Protein AF-A0A968XLT8-F1 (afdb_monomer_lite)

Sequence (130 aa):
MNAALILFFHNCQEPHYNSKTDTLTRGFQVELDQNWCGKFEVDLDSLPKSAIISNPNIKLLFYNIYKESKLSDDTSNLTIDALLLQIFQTMHGVENSLFSSKPRWVKKIDEILRDNFDQPLTLQELSVVN

Radius of gyration: 19.68 Å; chains: 1; bounding box: 46×38×48 Å

Secondary structure (DSSP, 8-state):
------EEEE-TTS-------SS----------HHHHHHTT--GGGS-SEEEE--HHHHHHHHHHHHHTTT--TTHHHHHHHHHHHHHHHHTT-TTTTSS---HHHHHHHHHHHHTTTS---HHHHTT--

Foldseek 3Di:
DPPPDKDKDAQPPDDDDDDDDPDDDDDDDDDDDPVLCVVVVQPSVLADNMDTDPDVVLVVLVVVLVVLVVVPDPCSVVSNSVSVVVSSVVRRPPPDDDPPDDPPLVVVLVVVCVVQVVDDDDPVNSVVRD

Structure (mmCIF, N/CA/C/O backbone):
data_AF-A0A968XLT8-F1
#
_entry.id   AF-A0A968XLT8-F1
#
loop_
_atom_site.group_PDB
_atom_site.id
_atom_site.type_symbol
_atom_site.label_atom_id
_atom_site.label_alt_id
_atom_site.label_comp_id
_atom_site.label_asym_id
_atom_site.label_entity_id
_atom_site.label_seq_id
_atom_site.pdbx_PDB_ins_code
_atom_site.Cartn_x
_atom_site.Cartn_y
_atom_site.Cartn_z
_atom_site.occupancy
_atom_site.B_iso_or_equiv
_atom_site.auth_seq_id
_atom_site.auth_comp_id
_atom_site.auth_asym_id
_atom_site.auth_atom_id
_atom_site.pdbx_PDB_model_num
ATOM 1 N N . MET A 1 1 ? 15.020 17.001 13.106 1.00 34.62 1 MET A N 1
ATOM 2 C CA . MET A 1 1 ? 15.110 15.792 12.259 1.00 34.62 1 MET A CA 1
ATOM 3 C C . MET A 1 1 ? 13.843 15.710 11.427 1.00 34.62 1 MET A C 1
ATOM 5 O O . MET A 1 1 ? 12.781 15.527 12.003 1.00 34.62 1 MET A O 1
ATOM 9 N N . ASN A 1 2 ? 13.931 15.911 10.111 1.00 35.81 2 ASN A N 1
ATOM 10 C CA . ASN A 1 2 ? 12.805 15.645 9.216 1.00 35.81 2 ASN A CA 1
ATOM 11 C C . ASN A 1 2 ? 12.695 14.123 9.080 1.00 35.81 2 ASN A C 1
ATOM 13 O O . ASN A 1 2 ? 13.565 13.502 8.474 1.00 35.81 2 ASN A O 1
ATOM 17 N N . ALA A 1 3 ? 11.693 13.508 9.703 1.00 49.09 3 ALA A N 1
ATOM 18 C CA . ALA A 1 3 ? 11.404 12.102 9.462 1.00 49.09 3 ALA A CA 1
ATOM 19 C C . ALA A 1 3 ? 10.839 11.991 8.039 1.00 49.09 3 ALA A C 1
ATOM 21 O O . ALA A 1 3 ? 9.701 12.380 7.786 1.00 49.09 3 ALA A O 1
ATOM 22 N N . ALA A 1 4 ? 11.653 11.531 7.090 1.00 62.78 4 ALA A N 1
ATOM 23 C CA . ALA A 1 4 ? 11.182 11.267 5.740 1.00 62.78 4 ALA A CA 1
ATOM 24 C C . ALA A 1 4 ? 10.222 10.067 5.787 1.00 62.78 4 ALA A C 1
ATOM 26 O O . ALA A 1 4 ? 10.651 8.934 5.988 1.00 62.78 4 ALA A O 1
ATOM 27 N N . LEU A 1 5 ? 8.917 10.315 5.639 1.00 71.81 5 LEU A N 1
ATOM 28 C CA . LEU A 1 5 ? 7.924 9.254 5.489 1.00 71.81 5 LEU A CA 1
ATOM 29 C C . LEU A 1 5 ? 8.057 8.661 4.080 1.00 71.81 5 LEU A C 1
ATOM 31 O O . LEU A 1 5 ? 7.630 9.272 3.089 1.00 71.81 5 LEU A O 1
ATOM 35 N N . ILE A 1 6 ? 8.679 7.489 3.999 1.00 86.25 6 ILE A N 1
ATOM 36 C CA . ILE A 1 6 ? 8.757 6.696 2.775 1.00 86.25 6 ILE A CA 1
ATOM 37 C C . ILE A 1 6 ? 7.607 5.691 2.806 1.00 86.25 6 ILE A C 1
ATOM 39 O O . ILE A 1 6 ? 7.459 4.954 3.777 1.00 86.25 6 ILE A O 1
ATOM 43 N N . LEU A 1 7 ? 6.782 5.701 1.761 1.00 90.12 7 LEU A N 1
ATOM 44 C CA . LEU A 1 7 ? 5.683 4.761 1.575 1.00 90.12 7 LEU A CA 1
ATOM 45 C C . LEU A 1 7 ? 5.995 3.917 0.343 1.00 90.12 7 LEU A C 1
ATOM 47 O O . LEU A 1 7 ? 6.219 4.467 -0.737 1.00 90.12 7 LEU A O 1
ATOM 51 N N . PHE A 1 8 ? 6.021 2.604 0.529 1.00 89.56 8 PHE A N 1
ATOM 52 C CA . PHE A 1 8 ? 6.240 1.630 -0.529 1.00 89.56 8 PHE A CA 1
ATOM 53 C C . PHE A 1 8 ? 4.953 0.858 -0.787 1.00 89.56 8 PHE A C 1
ATOM 55 O O . PHE A 1 8 ? 4.259 0.473 0.153 1.00 89.56 8 PHE A O 1
ATOM 62 N N . PHE A 1 9 ? 4.665 0.631 -2.061 1.00 89.12 9 PHE A N 1
ATOM 63 C CA . PHE A 1 9 ? 3.646 -0.299 -2.518 1.00 89.12 9 PHE A CA 1
ATOM 64 C C . PHE A 1 9 ? 4.327 -1.502 -3.167 1.00 89.12 9 PHE A C 1
ATOM 66 O O . PHE A 1 9 ? 5.238 -1.333 -3.982 1.00 89.12 9 PHE A O 1
ATOM 73 N N . HIS A 1 10 ? 3.863 -2.698 -2.814 1.00 87.56 10 HIS A N 1
ATOM 74 C CA . HIS A 1 10 ? 4.268 -3.957 -3.422 1.00 87.56 10 HIS A CA 1
ATOM 75 C C . HIS A 1 10 ? 3.012 -4.715 -3.836 1.00 87.56 10 HIS A C 1
ATOM 77 O O . HIS A 1 10 ? 2.154 -4.997 -3.001 1.00 87.56 10 HIS A O 1
ATOM 83 N N . ASN A 1 11 ? 2.915 -5.040 -5.120 1.00 82.44 11 ASN A N 1
ATOM 84 C CA . ASN A 1 11 ? 1.900 -5.946 -5.629 1.00 82.44 11 ASN A CA 1
ATOM 85 C C . ASN A 1 11 ? 2.313 -7.393 -5.292 1.00 82.44 11 ASN A C 1
ATOM 87 O O . ASN A 1 11 ? 3.502 -7.716 -5.280 1.00 82.44 11 ASN A O 1
ATOM 91 N N . CYS A 1 12 ? 1.349 -8.272 -5.012 1.00 68.12 12 CYS A N 1
ATOM 92 C CA . CYS A 1 12 ? 1.558 -9.622 -4.470 1.00 68.12 12 CYS A CA 1
ATOM 93 C C . CYS A 1 12 ? 2.302 -10.598 -5.409 1.00 68.12 12 CYS A C 1
ATOM 95 O O . CYS A 1 12 ? 2.513 -11.756 -5.054 1.00 68.12 12 CYS A O 1
ATOM 97 N N . GLN A 1 13 ? 2.722 -10.147 -6.592 1.00 62.75 13 GLN A N 1
ATOM 98 C CA . GLN A 1 13 ? 3.288 -10.977 -7.653 1.00 62.75 13 GLN A CA 1
ATOM 99 C C . GLN A 1 13 ? 4.819 -11.164 -7.592 1.00 62.75 13 GLN A C 1
ATOM 101 O O . GLN A 1 13 ? 5.360 -11.831 -8.474 1.00 62.75 13 GLN A O 1
ATOM 106 N N . GLU A 1 14 ? 5.540 -10.631 -6.591 1.00 55.59 14 GLU A N 1
ATOM 107 C CA . GLU A 1 14 ? 7.003 -10.806 -6.500 1.00 55.59 14 GLU A CA 1
ATOM 108 C C . GLU A 1 14 ? 7.505 -11.308 -5.129 1.00 55.59 14 GLU A C 1
ATOM 110 O O . GLU A 1 14 ? 7.177 -10.722 -4.087 1.00 55.59 14 GLU A O 1
ATOM 115 N N . PRO A 1 15 ? 8.359 -12.359 -5.107 1.00 57.88 15 PRO A N 1
ATOM 116 C CA . PRO A 1 15 ? 9.134 -12.719 -3.926 1.00 57.88 15 PRO A CA 1
ATOM 117 C C . PRO A 1 15 ? 10.014 -11.538 -3.518 1.00 57.88 15 PRO A C 1
ATOM 119 O O . PRO A 1 15 ? 10.854 -11.081 -4.291 1.00 57.88 15 PRO A O 1
ATOM 122 N N . HIS A 1 16 ? 9.843 -11.054 -2.294 1.00 62.50 16 HIS A N 1
ATOM 123 C CA . HIS A 1 16 ? 10.623 -9.948 -1.755 1.00 62.50 16 HIS A CA 1
ATOM 124 C C . HIS A 1 16 ? 11.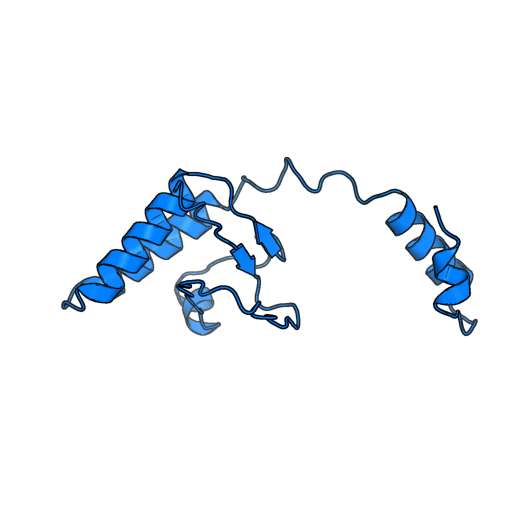231 -10.329 -0.407 1.00 62.50 16 HIS A C 1
ATOM 126 O O . HIS A 1 16 ? 10.688 -11.138 0.344 1.00 62.50 16 HIS A O 1
ATOM 132 N N . TYR A 1 17 ? 12.381 -9.733 -0.099 1.00 53.94 17 TYR A N 1
ATOM 133 C CA . TYR A 1 17 ? 13.040 -9.868 1.192 1.00 53.94 17 TYR A CA 1
ATOM 134 C C . TYR A 1 17 ? 13.307 -8.482 1.770 1.00 53.94 17 TYR A C 1
ATOM 136 O O . TYR A 1 17 ? 13.946 -7.643 1.136 1.00 53.94 17 TYR A O 1
ATOM 144 N N . ASN A 1 18 ? 12.843 -8.254 2.997 1.00 61.91 18 ASN A N 1
ATOM 145 C CA . ASN A 1 18 ? 13.101 -7.021 3.728 1.00 61.91 18 ASN A CA 1
ATOM 146 C C . ASN A 1 18 ? 14.405 -7.160 4.526 1.00 61.91 18 ASN A C 1
ATOM 148 O O . ASN A 1 18 ? 14.420 -7.762 5.599 1.00 61.91 18 ASN A O 1
ATOM 152 N N . SER A 1 19 ? 15.501 -6.568 4.044 1.00 58.88 19 SER A N 1
ATOM 153 C CA . SER A 1 19 ? 16.719 -6.420 4.847 1.00 58.88 19 SER A CA 1
ATOM 154 C C . SER A 1 19 ? 16.568 -5.231 5.798 1.00 58.88 19 SER A C 1
ATOM 156 O O . SER A 1 19 ? 16.632 -4.076 5.374 1.00 58.88 19 SER A O 1
ATOM 158 N N . LYS A 1 20 ? 16.369 -5.493 7.092 1.00 58.88 20 LYS A N 1
ATOM 159 C CA . LYS A 1 20 ? 16.404 -4.436 8.111 1.00 58.88 20 LYS A CA 1
ATOM 160 C C . LYS A 1 20 ? 17.860 -4.054 8.378 1.00 58.88 20 LYS A C 1
ATOM 162 O O . LYS A 1 20 ? 18.657 -4.907 8.752 1.00 58.88 20 LYS A O 1
ATOM 167 N N . THR A 1 21 ? 18.211 -2.789 8.168 1.00 59.25 21 THR A N 1
ATOM 168 C CA . THR A 1 21 ? 19.497 -2.233 8.612 1.00 59.25 21 THR A CA 1
ATOM 169 C C . THR A 1 21 ? 19.475 -2.000 10.127 1.00 59.25 21 THR A C 1
ATOM 171 O O . THR A 1 21 ? 18.407 -1.771 10.689 1.00 59.25 21 THR A O 1
ATOM 174 N N . ASP A 1 22 ? 20.643 -1.999 10.782 1.00 57.12 22 ASP A N 1
ATOM 175 C CA . ASP A 1 22 ? 20.818 -1.790 12.241 1.00 57.12 22 ASP A CA 1
ATOM 176 C C . ASP A 1 22 ? 20.247 -0.461 12.787 1.00 57.12 22 ASP A C 1
ATOM 178 O O . ASP A 1 22 ? 20.193 -0.223 13.994 1.00 57.12 22 ASP A O 1
ATOM 182 N N . THR A 1 23 ? 19.800 0.437 11.911 1.00 62.38 23 THR A N 1
ATOM 183 C CA . THR A 1 23 ? 19.117 1.672 12.284 1.00 62.38 23 THR A CA 1
ATOM 184 C C . THR A 1 23 ? 17.671 1.405 12.697 1.00 62.38 23 THR A C 1
ATOM 186 O O . THR A 1 23 ? 16.852 0.902 11.927 1.00 62.38 23 THR A O 1
ATOM 189 N N . LEU A 1 24 ? 17.338 1.814 13.925 1.00 65.69 24 LEU A N 1
ATOM 190 C CA . LEU A 1 24 ? 16.005 1.699 14.512 1.00 65.69 24 LEU A CA 1
ATOM 191 C C . LEU A 1 24 ? 14.963 2.442 13.652 1.00 65.69 24 LEU A C 1
ATOM 193 O O . LEU A 1 24 ? 14.775 3.654 13.764 1.00 65.69 24 LEU A O 1
ATOM 197 N N . THR A 1 25 ? 14.283 1.712 12.774 1.00 70.19 25 THR A N 1
ATOM 198 C CA . THR A 1 25 ? 13.231 2.224 11.892 1.00 70.19 25 THR A CA 1
ATOM 199 C C . THR A 1 25 ? 11.872 1.759 12.403 1.00 70.19 25 THR A C 1
ATOM 201 O O . THR A 1 25 ? 11.676 0.592 12.739 1.00 70.19 25 THR A O 1
ATOM 204 N N . ARG A 1 26 ? 10.912 2.686 12.500 1.00 79.25 26 ARG A N 1
ATOM 205 C CA . ARG A 1 26 ? 9.514 2.354 12.804 1.00 79.25 26 ARG A CA 1
ATOM 206 C C . ARG A 1 26 ? 8.755 2.210 11.494 1.00 79.25 26 ARG A C 1
ATOM 208 O O . ARG A 1 26 ? 8.636 3.182 10.756 1.00 79.25 26 ARG A O 1
ATOM 215 N N . GLY A 1 27 ? 8.272 1.001 11.228 1.00 85.44 27 GLY A N 1
ATOM 216 C CA . GLY A 1 27 ? 7.440 0.681 10.074 1.00 85.44 27 GLY A CA 1
ATOM 217 C C . GLY A 1 27 ? 5.993 0.434 10.483 1.00 85.44 27 GLY A C 1
ATOM 218 O O . GLY A 1 27 ? 5.724 -0.059 11.578 1.00 85.44 27 GLY A O 1
ATOM 219 N N . PHE A 1 28 ? 5.075 0.774 9.588 1.00 89.44 28 PHE A N 1
ATOM 220 C CA . PHE A 1 28 ? 3.683 0.350 9.626 1.00 89.44 28 PHE A CA 1
ATOM 221 C C . PHE A 1 28 ? 3.386 -0.275 8.268 1.00 89.44 28 PHE A C 1
ATOM 223 O O . PHE A 1 28 ? 3.632 0.355 7.240 1.00 89.44 28 PHE A O 1
ATOM 230 N N . GLN A 1 29 ? 2.930 -1.521 8.279 1.00 91.31 29 GLN A N 1
ATOM 231 C CA . GLN A 1 29 ? 2.657 -2.294 7.079 1.00 91.31 29 GLN A CA 1
ATOM 232 C C . GLN A 1 29 ? 1.194 -2.712 7.098 1.00 91.31 29 GLN A C 1
ATOM 234 O O . GLN A 1 29 ? 0.671 -3.099 8.143 1.00 91.31 29 GLN A O 1
ATOM 239 N N . VAL A 1 30 ? 0.561 -2.619 5.934 1.00 92.38 30 VAL A N 1
ATOM 240 C CA . VAL A 1 30 ? -0.781 -3.134 5.690 1.00 92.38 30 VAL A CA 1
ATOM 241 C C . VAL A 1 30 ? -0.641 -4.233 4.651 1.00 92.38 30 VAL A C 1
ATOM 243 O O . VAL A 1 30 ? -0.080 -4.001 3.582 1.00 92.38 30 VAL A O 1
ATOM 246 N N . GLU A 1 31 ? -1.114 -5.422 4.995 1.00 91.62 31 GLU A N 1
ATOM 247 C CA . GLU A 1 31 ? -1.195 -6.566 4.093 1.00 91.62 31 GLU A CA 1
ATOM 248 C C . GLU A 1 31 ? -2.668 -6.816 3.786 1.00 91.62 31 GLU A C 1
ATOM 250 O O . GLU A 1 31 ? -3.509 -6.750 4.684 1.00 91.62 31 GLU A O 1
ATOM 255 N N . LEU A 1 32 ? -2.976 -7.060 2.515 1.00 90.56 32 LEU A N 1
ATOM 256 C CA . LEU A 1 32 ? -4.333 -7.314 2.046 1.00 90.56 32 LEU A CA 1
ATOM 257 C C . LEU A 1 32 ? -4.394 -8.726 1.490 1.00 90.56 32 LEU A C 1
ATOM 259 O O . LEU A 1 32 ? -3.532 -9.126 0.705 1.00 90.56 32 LEU A O 1
ATOM 263 N N . ASP A 1 33 ? -5.411 -9.473 1.900 1.00 89.25 33 ASP A N 1
ATOM 264 C CA . ASP A 1 33 ? -5.671 -10.784 1.330 1.00 89.25 33 ASP A CA 1
ATOM 265 C C . ASP A 1 33 ? -6.413 -10.677 -0.014 1.00 89.25 33 ASP A C 1
ATOM 267 O O . ASP A 1 33 ? -7.047 -9.669 -0.341 1.00 89.25 33 ASP A O 1
ATOM 271 N N . GLN A 1 34 ? -6.346 -11.747 -0.807 1.00 87.81 34 GLN A N 1
ATOM 272 C CA . GLN A 1 34 ? -6.973 -11.797 -2.129 1.00 87.81 34 GLN A CA 1
ATOM 273 C C . GLN A 1 34 ? -8.508 -11.662 -2.063 1.00 87.81 34 GLN A C 1
ATOM 275 O O . GLN A 1 34 ? -9.117 -11.154 -3.006 1.00 87.81 34 GLN A O 1
ATOM 280 N N . ASN A 1 35 ? -9.145 -12.097 -0.968 1.00 93.25 35 ASN A N 1
ATOM 281 C CA . ASN A 1 35 ? -10.596 -12.003 -0.808 1.00 93.25 35 ASN A CA 1
ATOM 282 C C . ASN A 1 35 ? -11.030 -10.554 -0.597 1.00 93.25 35 ASN A C 1
ATOM 284 O O . ASN A 1 35 ? -12.085 -10.173 -1.093 1.00 93.25 35 ASN A O 1
ATOM 288 N N . TRP A 1 36 ? -10.230 -9.741 0.098 1.00 94.38 36 TRP A N 1
ATOM 289 C CA . TRP A 1 36 ? -10.474 -8.307 0.236 1.00 94.38 36 TRP A CA 1
ATOM 290 C C . TRP A 1 36 ? -10.486 -7.628 -1.136 1.00 94.38 36 TRP A C 1
ATOM 292 O O . TRP A 1 36 ? -11.446 -6.934 -1.473 1.00 94.38 36 TRP A O 1
ATOM 302 N N . CYS A 1 37 ? -9.477 -7.909 -1.967 1.00 91.31 37 CYS A N 1
ATOM 303 C CA . CYS A 1 37 ? -9.403 -7.376 -3.328 1.00 91.31 37 CYS A CA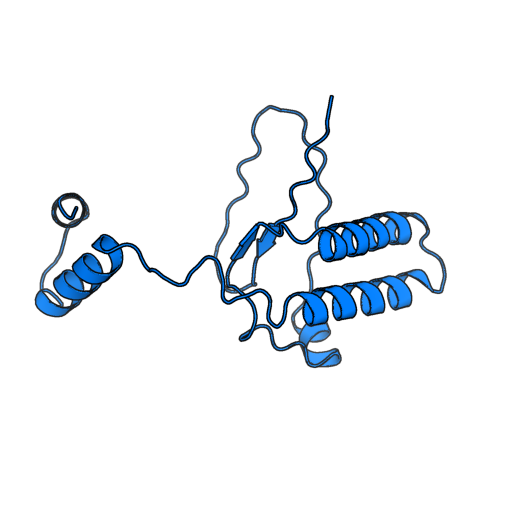 1
ATOM 304 C C . CYS A 1 37 ? -10.592 -7.841 -4.180 1.00 91.31 37 CYS A C 1
ATOM 306 O O . CYS A 1 37 ? -11.201 -7.029 -4.870 1.00 91.31 37 CYS A O 1
ATOM 308 N N . GLY A 1 38 ? -10.968 -9.122 -4.083 1.00 92.25 38 GLY A N 1
ATOM 309 C CA . GLY A 1 38 ? -12.130 -9.672 -4.785 1.00 92.25 38 GLY A CA 1
ATOM 310 C C . GLY A 1 38 ? -13.465 -9.084 -4.312 1.00 92.25 38 GLY A C 1
ATOM 311 O O . GLY A 1 38 ? -14.335 -8.814 -5.131 1.00 92.25 38 GLY A O 1
ATOM 312 N N . LYS A 1 39 ? -13.621 -8.833 -3.007 1.00 95.56 39 LYS A N 1
ATOM 313 C CA . LYS A 1 39 ? -14.826 -8.237 -2.406 1.00 95.56 39 LYS A CA 1
ATOM 314 C C . LYS A 1 39 ? -15.086 -6.821 -2.918 1.00 95.56 39 LYS A C 1
ATOM 316 O O . LYS A 1 39 ? -16.244 -6.443 -3.066 1.00 95.56 39 LYS A O 1
ATOM 321 N N . PHE A 1 40 ? -14.029 -6.042 -3.127 1.00 94.75 40 PHE A N 1
ATOM 322 C CA . PHE A 1 40 ? -14.126 -4.644 -3.545 1.00 94.75 40 PHE A CA 1
ATOM 323 C C . PHE A 1 40 ? -13.764 -4.405 -5.014 1.00 94.75 40 PHE A C 1
ATOM 325 O O . PHE A 1 40 ? -13.641 -3.253 -5.422 1.00 94.75 40 PHE A O 1
ATOM 332 N N . GLU A 1 41 ? -13.601 -5.477 -5.794 1.00 92.38 41 GLU A N 1
ATOM 333 C CA . GLU A 1 41 ? -13.292 -5.417 -7.228 1.00 92.38 41 GLU A CA 1
ATOM 334 C C . GLU A 1 41 ? -12.060 -4.544 -7.539 1.00 92.38 41 GLU A C 1
ATOM 336 O O . GLU A 1 41 ? -12.022 -3.803 -8.520 1.00 92.38 41 GLU A O 1
ATOM 341 N N . VAL A 1 42 ? -11.033 -4.618 -6.684 1.00 90.25 42 VAL A N 1
ATOM 342 C CA . VAL A 1 42 ? -9.785 -3.874 -6.891 1.00 90.25 42 VAL A CA 1
ATOM 343 C C . VAL A 1 42 ? -8.975 -4.546 -7.994 1.00 90.25 42 VAL A C 1
ATOM 345 O O . VAL A 1 42 ? -8.472 -5.659 -7.821 1.00 90.25 42 VAL A O 1
ATOM 348 N N . ASP A 1 43 ? -8.820 -3.846 -9.116 1.00 87.31 43 ASP A N 1
ATOM 349 C CA . ASP A 1 43 ? -8.013 -4.289 -10.252 1.00 87.31 43 ASP A CA 1
ATOM 350 C C . ASP A 1 43 ? -6.514 -4.112 -9.961 1.00 87.31 43 ASP A C 1
ATOM 352 O O . ASP A 1 43 ? -5.897 -3.101 -10.310 1.00 87.31 43 ASP A O 1
ATOM 356 N N . LEU A 1 44 ? -5.926 -5.115 -9.303 1.00 84.75 44 LEU A N 1
ATOM 357 C CA . LEU A 1 44 ? -4.495 -5.154 -8.995 1.00 84.75 44 LEU A CA 1
ATOM 358 C C . LEU A 1 44 ? -3.603 -5.211 -10.244 1.00 84.75 44 LEU A C 1
ATOM 360 O O . LEU A 1 44 ? -2.433 -4.847 -10.142 1.00 84.75 44 LEU A O 1
ATOM 364 N N . ASP A 1 45 ? -4.109 -5.660 -11.395 1.00 84.31 45 ASP A N 1
ATOM 365 C CA . ASP A 1 45 ? -3.309 -5.773 -12.622 1.00 84.31 45 ASP A CA 1
ATOM 366 C C . ASP A 1 45 ? -3.087 -4.407 -13.287 1.00 84.31 45 ASP A C 1
ATOM 368 O O . ASP A 1 45 ? -2.121 -4.218 -14.029 1.00 84.31 45 ASP A O 1
ATOM 372 N N . SER A 1 46 ? -3.942 -3.433 -12.973 1.00 82.81 46 SER A N 1
ATOM 373 C CA . SER A 1 46 ? -3.811 -2.035 -13.402 1.00 82.81 46 SER A CA 1
ATOM 374 C C . SER A 1 46 ? -3.006 -1.148 -12.437 1.00 82.81 46 SER A C 1
ATOM 376 O O . SER A 1 46 ? -3.074 0.079 -12.533 1.00 82.81 46 SER A O 1
ATOM 378 N N . LEU A 1 47 ? -2.294 -1.762 -11.484 1.00 84.44 47 LEU A N 1
ATOM 379 C CA . LEU A 1 47 ? -1.417 -1.106 -10.510 1.00 84.44 47 LEU A CA 1
ATOM 380 C C . LEU A 1 47 ? 0.058 -1.448 -10.782 1.00 84.44 47 LEU A C 1
ATOM 382 O O . LEU A 1 47 ? 0.361 -2.515 -11.333 1.00 84.44 47 LEU A O 1
ATOM 386 N N . PRO A 1 48 ? 1.030 -0.633 -10.322 1.00 81.19 48 PRO A N 1
ATOM 387 C CA . PRO A 1 48 ? 2.426 -0.915 -10.605 1.00 81.19 48 PRO A CA 1
ATOM 388 C C . PRO A 1 48 ? 2.881 -2.120 -9.780 1.00 81.19 48 PRO A C 1
ATOM 390 O O . PRO A 1 48 ? 2.518 -2.259 -8.616 1.00 81.19 48 PRO A O 1
ATOM 393 N N . LYS A 1 49 ? 3.749 -2.972 -10.332 1.00 81.12 49 LYS A N 1
ATOM 394 C CA . LYS A 1 49 ? 4.284 -4.135 -9.592 1.00 81.12 49 LYS A CA 1
ATOM 395 C C . LYS A 1 49 ? 4.911 -3.753 -8.248 1.00 81.12 49 LYS A C 1
ATOM 397 O O . LYS A 1 49 ? 4.726 -4.429 -7.242 1.00 81.12 49 LYS A O 1
ATOM 402 N N . SER A 1 50 ? 5.660 -2.659 -8.232 1.00 83.62 50 SER A N 1
ATOM 403 C CA . SER A 1 50 ? 6.145 -2.018 -7.016 1.00 83.62 50 SER A CA 1
ATOM 404 C C . SER A 1 50 ? 6.361 -0.531 -7.270 1.00 83.62 50 SER A C 1
ATOM 406 O O . SER A 1 50 ? 6.656 -0.118 -8.395 1.00 83.62 50 SER A O 1
ATOM 408 N N . ALA A 1 51 ? 6.192 0.294 -6.237 1.00 84.00 51 ALA A N 1
ATOM 409 C CA . ALA A 1 51 ? 6.374 1.736 -6.358 1.00 84.00 51 ALA A CA 1
ATOM 410 C C . ALA A 1 51 ? 6.770 2.400 -5.036 1.00 84.00 51 ALA A C 1
ATOM 412 O O . ALA A 1 51 ? 6.253 2.070 -3.968 1.00 84.00 51 ALA A O 1
ATOM 413 N N . ILE A 1 52 ? 7.636 3.415 -5.127 1.00 86.81 52 ILE A N 1
ATOM 414 C CA . ILE A 1 52 ? 7.773 4.429 -4.076 1.00 86.81 52 ILE A CA 1
ATOM 415 C C . ILE A 1 52 ? 6.666 5.452 -4.290 1.00 86.81 52 ILE A C 1
ATOM 417 O O . ILE A 1 52 ? 6.647 6.166 -5.293 1.00 86.81 52 ILE A O 1
ATOM 421 N N . ILE A 1 53 ? 5.760 5.562 -3.327 1.00 87.88 53 ILE A N 1
ATOM 422 C CA . ILE A 1 53 ? 4.653 6.504 -3.402 1.00 87.88 53 ILE A CA 1
ATOM 423 C C . ILE A 1 53 ? 5.148 7.893 -2.997 1.00 87.88 53 ILE A C 1
ATOM 425 O O . ILE A 1 53 ? 5.448 8.166 -1.832 1.00 87.88 53 ILE A O 1
ATOM 429 N N . SER A 1 54 ? 5.223 8.798 -3.972 1.00 87.50 54 SER A N 1
ATOM 430 C CA . SER A 1 54 ? 5.575 10.207 -3.765 1.00 87.50 54 SER A CA 1
ATOM 431 C C . SER A 1 54 ? 4.354 11.108 -3.553 1.00 87.50 54 SER A C 1
ATOM 433 O O . SER A 1 54 ? 4.496 12.172 -2.953 1.00 87.50 54 SER A O 1
ATOM 435 N N . ASN A 1 55 ? 3.161 10.673 -3.982 1.00 87.75 55 ASN A N 1
ATOM 436 C CA . ASN A 1 55 ? 1.929 11.458 -3.904 1.00 87.75 55 ASN A CA 1
ATOM 437 C C . ASN A 1 55 ? 1.560 11.775 -2.433 1.00 87.75 55 ASN A C 1
ATOM 439 O O . ASN A 1 55 ? 1.279 10.851 -1.660 1.00 87.75 55 ASN A O 1
ATOM 443 N N . PRO A 1 56 ? 1.530 13.061 -2.027 1.00 89.81 56 PRO A N 1
ATOM 444 C CA . PRO A 1 56 ? 1.268 13.448 -0.642 1.00 89.81 56 PRO A CA 1
ATOM 445 C C . PRO A 1 56 ? -0.153 13.108 -0.177 1.00 89.81 56 PRO A C 1
ATOM 447 O O . PRO A 1 56 ? -0.338 12.815 1.003 1.00 89.81 56 PRO A O 1
ATOM 450 N N . ASN A 1 57 ? -1.137 13.078 -1.083 1.00 91.94 57 ASN A N 1
ATOM 451 C CA . ASN A 1 57 ? -2.510 12.703 -0.740 1.00 91.94 57 ASN A CA 1
ATOM 452 C C . ASN A 1 57 ? -2.572 11.234 -0.322 1.00 91.94 57 ASN A C 1
ATOM 454 O O . ASN A 1 57 ? -3.140 10.915 0.717 1.00 91.94 57 ASN A O 1
ATOM 458 N N . ILE A 1 58 ? -1.900 10.350 -1.065 1.00 93.38 58 ILE A N 1
ATOM 459 C CA . ILE A 1 58 ? -1.827 8.925 -0.718 1.00 93.38 58 ILE A CA 1
ATOM 460 C C . ILE A 1 58 ? -1.104 8.731 0.622 1.00 93.38 58 ILE A C 1
ATOM 462 O O . ILE A 1 58 ? -1.566 7.969 1.469 1.00 93.38 58 ILE A O 1
ATOM 466 N N . LYS A 1 59 ? -0.013 9.470 0.867 1.00 92.69 59 LYS A N 1
ATOM 467 C CA . LYS A 1 59 ? 0.687 9.435 2.165 1.00 92.69 59 LYS A CA 1
ATOM 468 C C . LYS A 1 59 ? -0.213 9.864 3.326 1.00 92.69 59 LYS A C 1
ATOM 470 O O . LYS A 1 59 ? -0.146 9.264 4.397 1.00 92.69 59 LYS A O 1
ATOM 475 N N . LEU A 1 60 ? -1.051 10.882 3.125 1.00 94.62 60 LEU A N 1
ATOM 476 C CA . LEU A 1 60 ? -2.001 11.343 4.137 1.00 94.62 60 LEU A CA 1
ATOM 477 C C . LEU A 1 60 ? -3.097 10.303 4.406 1.00 94.62 60 LEU A C 1
ATOM 479 O O . LEU A 1 60 ? -3.411 10.046 5.568 1.00 94.62 60 LEU A O 1
ATOM 483 N N . LEU A 1 61 ? -3.637 9.671 3.360 1.00 96.56 61 LEU A N 1
ATOM 484 C CA . LEU A 1 61 ? -4.604 8.578 3.499 1.00 96.56 61 LEU A CA 1
ATOM 485 C C . LEU A 1 61 ? -4.005 7.406 4.284 1.00 96.56 61 LEU A C 1
ATOM 487 O O . LEU A 1 61 ? -4.620 6.917 5.228 1.00 96.56 61 LEU A O 1
ATOM 491 N N . PHE A 1 62 ? -2.764 7.025 3.983 1.00 95.25 62 PHE A N 1
ATOM 492 C CA . PHE A 1 62 ? -2.068 5.964 4.710 1.00 95.25 62 PHE A CA 1
ATOM 493 C C . PHE A 1 62 ? -1.809 6.330 6.182 1.00 95.25 62 PHE A C 1
ATOM 495 O O . PHE A 1 62 ? -1.954 5.501 7.078 1.00 95.25 62 PHE A O 1
ATOM 502 N N . TYR A 1 63 ? -1.486 7.596 6.465 1.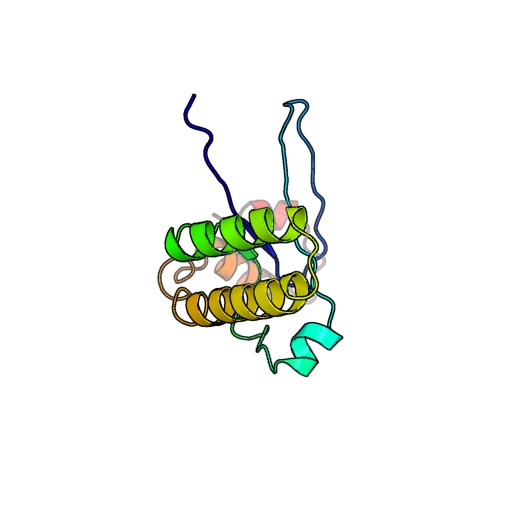00 94.31 63 TYR A N 1
ATOM 503 C CA . TYR A 1 63 ? -1.391 8.086 7.841 1.00 94.31 63 TYR A CA 1
ATOM 504 C C . TYR A 1 63 ? -2.740 8.029 8.580 1.00 94.31 63 TYR A C 1
ATOM 506 O O . TYR A 1 63 ? -2.774 7.735 9.777 1.00 94.31 63 TYR A O 1
ATOM 514 N N . ASN A 1 64 ? -3.856 8.270 7.888 1.00 96.25 64 ASN A N 1
ATOM 515 C CA . ASN A 1 64 ? -5.186 8.099 8.471 1.00 96.25 64 ASN A CA 1
ATOM 516 C C . ASN A 1 64 ? -5.477 6.629 8.797 1.00 96.25 64 ASN A C 1
ATOM 518 O O . ASN A 1 64 ? -5.965 6.375 9.892 1.00 96.25 64 ASN A O 1
ATOM 522 N N . ILE A 1 65 ? -5.078 5.677 7.944 1.00 97.00 65 ILE A N 1
ATOM 523 C CA . ILE A 1 65 ? -5.166 4.236 8.255 1.00 97.00 65 ILE A CA 1
ATOM 524 C C . ILE A 1 65 ? -4.374 3.915 9.527 1.00 97.00 65 ILE A C 1
ATOM 526 O O . ILE A 1 65 ? -4.876 3.235 10.419 1.00 97.00 65 ILE A O 1
ATOM 530 N N . TYR A 1 66 ? -3.153 4.447 9.654 1.00 95.00 66 TYR A N 1
ATOM 531 C CA . TYR A 1 66 ? -2.357 4.259 10.867 1.00 95.00 66 TYR A CA 1
ATOM 532 C C . TYR A 1 66 ? -3.080 4.777 12.118 1.00 95.00 66 TYR A C 1
ATOM 534 O O . TYR A 1 66 ? -3.125 4.067 13.121 1.00 95.00 66 TYR A O 1
ATOM 542 N N . LYS A 1 67 ? -3.657 5.986 12.079 1.00 94.94 67 LYS A N 1
ATOM 543 C CA . LYS A 1 67 ? -4.431 6.522 13.214 1.00 94.94 67 LYS A CA 1
ATOM 544 C C . LYS A 1 67 ? -5.634 5.642 13.543 1.00 94.94 67 LYS A C 1
ATOM 546 O O . LYS A 1 67 ? -5.827 5.319 14.709 1.00 94.94 67 LYS A O 1
ATOM 551 N N . GLU A 1 68 ? -6.386 5.232 12.528 1.00 96.62 68 GLU A N 1
ATOM 552 C CA . GLU A 1 68 ? -7.588 4.412 12.685 1.00 96.62 68 GLU A CA 1
ATOM 553 C C . GLU A 1 68 ? -7.263 3.056 13.322 1.00 96.62 68 GLU A C 1
ATOM 555 O O . GLU A 1 68 ? -7.929 2.624 14.258 1.00 96.62 68 GLU A O 1
ATOM 560 N N . SER A 1 69 ? -6.133 2.450 12.935 1.00 94.56 69 SER A N 1
ATOM 561 C CA . SER A 1 69 ? -5.637 1.200 13.533 1.00 94.56 69 SER A CA 1
ATOM 562 C C . SER A 1 69 ? -5.291 1.296 15.030 1.00 94.56 69 SER A C 1
ATOM 564 O O . SER A 1 69 ? -4.987 0.282 15.659 1.00 94.56 69 SER A O 1
ATOM 566 N N . LYS A 1 70 ? -5.266 2.509 15.605 1.00 94.56 70 LYS A N 1
ATOM 567 C CA . LYS A 1 70 ? -5.044 2.752 17.040 1.00 94.56 70 LYS A CA 1
ATOM 568 C C . LYS A 1 70 ? -6.328 3.037 17.818 1.00 94.56 70 LYS A C 1
ATOM 570 O O . LYS A 1 70 ? -6.260 3.014 19.044 1.00 94.56 70 LYS A O 1
ATOM 575 N N . LEU A 1 71 ? -7.441 3.331 17.143 1.00 94.69 71 LEU A N 1
ATOM 576 C CA . LEU A 1 71 ? -8.734 3.598 17.780 1.00 94.69 71 LEU A CA 1
ATOM 577 C C . LEU A 1 71 ? -9.466 2.291 18.091 1.00 94.69 71 LEU A C 1
ATOM 579 O O . LEU A 1 71 ? -9.858 2.079 19.236 1.00 94.69 71 LEU A O 1
ATOM 583 N N . SER A 1 72 ? -9.559 1.400 17.097 1.00 88.06 72 SER A N 1
ATOM 584 C CA . SER A 1 72 ? -10.201 0.082 17.209 1.00 88.06 72 SER A CA 1
ATOM 585 C C . SER A 1 72 ? -11.650 0.145 17.714 1.00 88.06 72 SER A C 1
ATOM 587 O O . SER A 1 72 ? -12.040 -0.650 18.571 1.00 88.06 72 SER A O 1
ATOM 589 N N . ASP A 1 73 ? -12.435 1.095 17.201 1.00 94.38 73 ASP A N 1
ATOM 590 C CA . ASP A 1 73 ? -13.869 1.195 17.480 1.00 94.38 73 ASP A CA 1
ATOM 591 C C . ASP A 1 73 ? -14.714 0.416 16.455 1.00 94.38 73 ASP A C 1
ATOM 593 O O . ASP A 1 73 ? -14.194 -0.191 15.512 1.00 94.38 73 ASP A O 1
ATOM 597 N N . ASP A 1 74 ? -16.036 0.428 16.638 1.00 94.88 74 ASP A N 1
ATOM 598 C CA . ASP A 1 74 ? -16.988 -0.313 15.800 1.00 94.88 74 ASP A CA 1
ATOM 599 C C . ASP A 1 74 ? -16.972 0.120 14.320 1.00 94.88 74 ASP A C 1
ATOM 601 O O . ASP A 1 74 ? -17.456 -0.604 13.448 1.00 94.88 74 ASP A O 1
ATOM 605 N N . THR A 1 75 ? -16.414 1.294 14.013 1.00 95.94 75 THR A N 1
ATOM 606 C CA . THR A 1 75 ? -16.347 1.865 12.663 1.00 95.94 75 THR A CA 1
ATOM 607 C C . THR A 1 75 ? -14.956 1.798 12.045 1.00 95.94 75 THR A C 1
ATOM 609 O O . THR A 1 75 ? -14.833 1.937 10.826 1.00 95.94 75 THR A O 1
ATOM 612 N N . SER A 1 76 ? -13.915 1.513 12.833 1.00 95.31 76 SER A N 1
ATOM 613 C CA . SER A 1 76 ? -12.528 1.551 12.370 1.00 95.31 76 SER A CA 1
ATOM 614 C C . SER A 1 76 ? -12.260 0.659 11.159 1.00 95.31 76 SER A C 1
ATOM 616 O O . SER A 1 76 ? -11.609 1.098 10.214 1.00 95.31 76 SER A O 1
ATOM 618 N N . ASN A 1 77 ? -12.808 -0.559 11.118 1.00 94.62 77 ASN A N 1
ATOM 619 C CA . ASN A 1 77 ? -12.620 -1.452 9.966 1.00 94.62 77 ASN A CA 1
ATOM 620 C C . ASN A 1 77 ? -13.245 -0.886 8.682 1.00 94.62 77 ASN A C 1
ATOM 622 O O . ASN A 1 77 ? -12.617 -0.915 7.627 1.00 94.62 77 ASN A O 1
ATOM 626 N N . LEU A 1 78 ? -14.453 -0.321 8.775 1.00 96.62 78 LEU A N 1
ATOM 627 C CA . LEU A 1 78 ? -15.124 0.307 7.635 1.00 96.62 78 LEU A CA 1
ATOM 628 C C . LEU A 1 78 ? -14.349 1.537 7.146 1.00 96.62 78 LEU A C 1
ATOM 630 O O . LEU A 1 78 ? -14.203 1.749 5.943 1.00 96.62 78 LEU A O 1
ATOM 634 N N . THR A 1 79 ? -13.833 2.335 8.079 1.00 97.94 79 THR A N 1
ATOM 635 C CA . THR A 1 79 ? -13.006 3.502 7.768 1.00 97.94 79 THR A CA 1
ATOM 636 C C . THR A 1 79 ? -11.701 3.090 7.085 1.00 97.94 79 THR A C 1
ATOM 638 O O . THR A 1 79 ? -11.317 3.705 6.092 1.00 97.94 79 THR A O 1
ATOM 641 N N . ILE A 1 80 ? -11.037 2.030 7.559 1.00 97.50 80 ILE A N 1
ATOM 642 C CA . ILE A 1 80 ? -9.825 1.485 6.931 1.00 97.50 80 ILE A CA 1
ATOM 643 C C . ILE A 1 80 ? -10.124 0.992 5.511 1.00 97.50 80 ILE A C 1
ATOM 645 O O . ILE A 1 80 ? -9.391 1.361 4.593 1.00 97.50 80 ILE A O 1
ATOM 649 N N . ASP A 1 81 ? -11.211 0.239 5.310 1.00 97.06 81 ASP A N 1
ATOM 650 C CA . ASP A 1 81 ? -11.648 -0.215 3.982 1.00 97.06 81 ASP A CA 1
ATOM 651 C C . ASP A 1 81 ? -11.852 0.980 3.033 1.00 97.06 81 ASP A C 1
ATOM 653 O O . ASP A 1 81 ? -11.300 1.010 1.933 1.00 97.06 81 ASP A O 1
ATOM 657 N N . ALA A 1 82 ? -12.575 2.015 3.474 1.00 97.69 82 ALA A N 1
ATOM 658 C CA . ALA A 1 82 ? -12.828 3.210 2.669 1.00 97.69 82 ALA A CA 1
ATOM 659 C C . ALA A 1 82 ? -11.537 3.971 2.310 1.00 97.69 82 ALA A C 1
ATOM 661 O O . ALA A 1 82 ? -11.364 4.408 1.169 1.00 97.69 82 ALA A O 1
ATOM 662 N N . LEU A 1 83 ? -10.610 4.107 3.263 1.00 97.94 83 LEU A N 1
ATOM 663 C CA . LEU A 1 83 ? -9.315 4.752 3.039 1.00 97.94 83 LEU A CA 1
ATOM 664 C C . LEU A 1 83 ? -8.452 3.963 2.048 1.00 97.94 83 LEU A C 1
ATOM 666 O O . LEU A 1 83 ? -7.819 4.568 1.183 1.00 97.94 83 LEU A O 1
ATOM 670 N N . LEU A 1 84 ? -8.436 2.631 2.146 1.00 96.62 84 LEU A N 1
ATOM 671 C CA . LEU A 1 84 ? -7.721 1.764 1.208 1.00 96.62 84 LEU A CA 1
ATOM 672 C C . LEU A 1 84 ? -8.273 1.902 -0.210 1.00 96.62 84 LEU A C 1
ATOM 674 O O . LEU A 1 84 ? -7.500 2.108 -1.145 1.00 96.62 84 LEU A O 1
ATOM 678 N N . LEU A 1 85 ? -9.597 1.873 -0.379 1.00 95.88 85 LEU A N 1
ATOM 679 C CA . LEU A 1 85 ? -10.224 2.067 -1.689 1.00 95.88 85 LEU A CA 1
ATOM 680 C C . LEU A 1 85 ? -9.889 3.434 -2.283 1.00 95.88 85 LEU A C 1
ATOM 682 O O . LEU A 1 85 ? -9.552 3.532 -3.462 1.00 95.88 85 LEU A O 1
ATOM 686 N N . GLN A 1 86 ? -9.889 4.484 -1.461 1.00 95.81 86 GLN A N 1
ATOM 687 C CA . GLN A 1 86 ? -9.491 5.815 -1.904 1.00 95.81 86 GLN A CA 1
ATOM 688 C C . GLN A 1 86 ? -8.014 5.868 -2.325 1.00 95.81 86 GLN A C 1
ATOM 690 O O . GLN A 1 86 ? -7.679 6.550 -3.297 1.00 95.81 86 GLN A O 1
ATOM 695 N N . ILE A 1 87 ? -7.126 5.140 -1.635 1.00 94.44 87 ILE A N 1
ATOM 6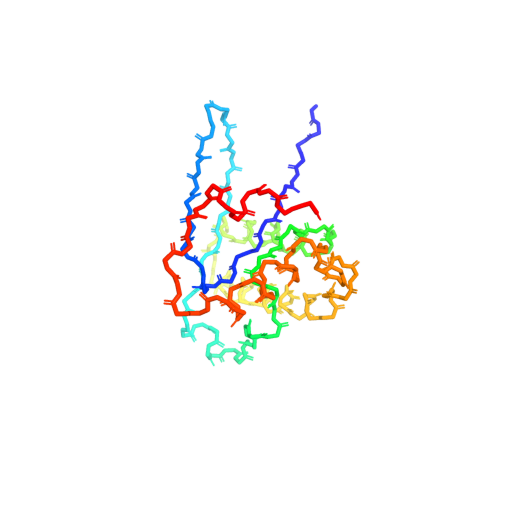96 C CA . ILE A 1 87 ? -5.721 4.995 -2.036 1.00 94.44 87 ILE A CA 1
ATOM 697 C C . ILE A 1 87 ? -5.632 4.335 -3.412 1.00 94.44 87 ILE A C 1
ATOM 699 O O . ILE A 1 87 ? -5.007 4.917 -4.297 1.00 94.44 87 ILE A O 1
ATOM 703 N N . PHE A 1 88 ? -6.273 3.182 -3.617 1.00 92.56 88 PHE A N 1
ATOM 704 C CA . PHE A 1 88 ? -6.238 2.467 -4.897 1.00 92.56 88 PHE A CA 1
ATOM 705 C C . PHE A 1 88 ? -6.805 3.308 -6.041 1.00 92.56 88 PHE A C 1
ATOM 707 O O . PHE A 1 88 ? -6.138 3.484 -7.060 1.00 92.56 88 PHE A O 1
ATOM 714 N N . GLN A 1 89 ? -7.947 3.964 -5.825 1.00 90.56 89 GLN A N 1
ATOM 715 C CA . GLN A 1 89 ? -8.521 4.904 -6.786 1.00 90.56 89 GLN A CA 1
ATOM 716 C C . GLN A 1 89 ? -7.565 6.051 -7.137 1.00 90.56 89 GLN A C 1
ATOM 718 O O . GLN A 1 89 ? -7.488 6.460 -8.291 1.00 90.56 89 GLN A O 1
ATOM 723 N N . THR A 1 90 ? -6.824 6.565 -6.153 1.00 89.75 90 THR A N 1
ATOM 724 C CA . THR A 1 90 ? -5.848 7.643 -6.370 1.00 89.75 90 THR A CA 1
ATOM 725 C C . THR A 1 90 ? -4.570 7.140 -7.044 1.00 89.75 90 THR A C 1
ATOM 727 O O . THR A 1 90 ? -3.875 7.930 -7.677 1.00 89.75 90 THR A O 1
ATOM 730 N N . MET A 1 91 ? -4.228 5.856 -6.900 1.00 86.56 91 MET A N 1
ATOM 731 C CA . MET A 1 91 ? -3.099 5.243 -7.605 1.00 86.56 91 MET A CA 1
ATOM 732 C C . MET A 1 91 ? -3.409 5.014 -9.086 1.00 86.56 91 MET A C 1
ATOM 734 O O . MET A 1 91 ? -2.518 5.224 -9.914 1.00 86.56 91 MET A O 1
ATOM 738 N N . HIS A 1 92 ? -4.655 4.672 -9.438 1.00 76.81 92 HIS A N 1
ATOM 739 C CA . HIS A 1 92 ? -5.073 4.582 -10.838 1.00 76.81 92 HIS A CA 1
ATOM 740 C C . HIS A 1 92 ? -4.862 5.933 -11.546 1.00 76.81 92 HIS A C 1
ATOM 742 O O . HIS A 1 92 ? -5.410 6.966 -11.162 1.00 76.81 92 HIS A O 1
ATOM 748 N N . GLY A 1 93 ? -4.026 5.934 -12.587 1.00 61.44 93 GLY A N 1
ATOM 749 C CA . GLY A 1 93 ? -3.680 7.134 -13.361 1.00 61.44 93 GLY A CA 1
ATOM 750 C C . GLY A 1 93 ? -2.397 7.862 -12.931 1.00 61.44 93 GLY A C 1
ATOM 751 O O . GLY A 1 93 ? -1.961 8.768 -13.640 1.00 61.44 93 GLY A O 1
ATOM 752 N N . VAL A 1 94 ? -1.732 7.451 -11.842 1.00 55.00 94 VAL A N 1
ATOM 753 C CA . VAL A 1 94 ? -0.397 7.970 -11.451 1.00 55.00 94 VAL A CA 1
ATOM 754 C C . VAL A 1 94 ? 0.735 7.317 -12.270 1.00 55.00 94 VAL A C 1
ATOM 756 O O . VAL A 1 94 ? 1.874 7.784 -12.269 1.00 55.00 94 VAL A O 1
ATOM 759 N N . GLU A 1 95 ? 0.422 6.269 -13.032 1.00 52.94 95 GLU A N 1
ATOM 760 C CA . GLU A 1 95 ? 1.390 5.324 -13.604 1.00 52.94 95 GLU A CA 1
ATOM 761 C C . GLU A 1 95 ? 2.252 5.839 -14.765 1.00 52.94 95 GLU A C 1
ATOM 763 O O . GLU A 1 95 ? 3.273 5.239 -15.093 1.00 52.94 95 GLU A O 1
ATOM 768 N N . ASN A 1 96 ? 1.917 6.968 -15.384 1.00 47.59 96 ASN A N 1
ATOM 769 C CA . ASN A 1 96 ? 2.496 7.282 -16.693 1.00 47.59 96 ASN A CA 1
ATOM 770 C C . ASN A 1 96 ? 3.802 8.094 -16.688 1.00 47.59 96 ASN A C 1
ATOM 772 O O . ASN A 1 96 ? 4.331 8.362 -17.766 1.00 47.59 96 ASN A O 1
ATOM 776 N N . SER A 1 97 ? 4.357 8.498 -15.537 1.00 46.94 97 SER A N 1
ATOM 777 C CA . SER A 1 97 ? 5.479 9.460 -15.546 1.00 46.94 97 SER A CA 1
ATOM 778 C C . SER A 1 97 ? 6.871 8.907 -15.228 1.00 46.94 97 SER A C 1
ATOM 780 O O . SER A 1 97 ? 7.844 9.573 -15.572 1.00 46.94 97 SER A O 1
ATOM 782 N N . LEU A 1 98 ? 7.015 7.716 -14.626 1.00 47.84 98 LEU A N 1
ATOM 783 C CA . LEU A 1 98 ? 8.331 7.272 -14.120 1.00 47.84 98 LEU A CA 1
ATOM 784 C C . LEU A 1 98 ? 8.900 5.993 -14.751 1.00 47.84 98 LEU A C 1
ATOM 786 O O . LEU A 1 98 ? 10.114 5.811 -14.720 1.00 47.84 98 LEU A O 1
ATOM 790 N N . PHE A 1 99 ? 8.082 5.144 -15.380 1.00 49.97 99 PHE A N 1
ATOM 791 C CA . PHE A 1 99 ? 8.552 3.880 -15.975 1.00 49.97 99 PHE A CA 1
ATOM 792 C C . PHE A 1 99 ? 8.606 3.877 -17.511 1.00 49.97 99 PHE A C 1
ATOM 794 O O . PHE A 1 99 ? 8.884 2.843 -18.117 1.00 49.97 99 PHE A O 1
ATOM 801 N N . SER A 1 100 ? 8.393 5.022 -18.170 1.00 49.59 100 SER A N 1
ATOM 802 C CA . SER A 1 100 ? 8.238 5.081 -19.634 1.00 49.59 100 SER A CA 1
ATOM 803 C C . SER A 1 100 ? 9.516 4.831 -20.447 1.00 49.59 100 SER A C 1
ATOM 805 O O . SER A 1 100 ? 9.451 4.767 -21.673 1.00 49.59 100 SER A O 1
ATOM 807 N N . SER A 1 101 ? 10.672 4.606 -19.817 1.00 58.12 101 SER A N 1
ATOM 808 C CA . SER A 1 101 ? 11.830 4.081 -20.541 1.00 58.12 101 SER A CA 1
ATOM 809 C C . SER A 1 101 ? 12.473 2.934 -19.779 1.00 58.12 101 SER A C 1
ATOM 811 O O . SER A 1 101 ? 13.232 3.135 -18.832 1.00 58.12 101 SER A O 1
ATOM 813 N N . LYS A 1 102 ? 12.187 1.699 -20.212 1.00 67.25 102 LYS A N 1
ATOM 814 C CA . LYS A 1 102 ? 13.067 0.572 -19.893 1.00 67.25 102 LYS A CA 1
ATOM 815 C C . LYS A 1 102 ? 14.488 0.984 -20.307 1.00 67.25 102 LYS A C 1
ATOM 817 O O . LYS A 1 102 ? 14.663 1.407 -21.457 1.00 67.25 102 LYS A O 1
ATOM 822 N N . PRO A 1 103 ? 15.489 0.900 -19.414 1.00 76.75 103 PRO A N 1
ATOM 823 C CA . PRO A 1 103 ? 16.867 1.180 -19.783 1.00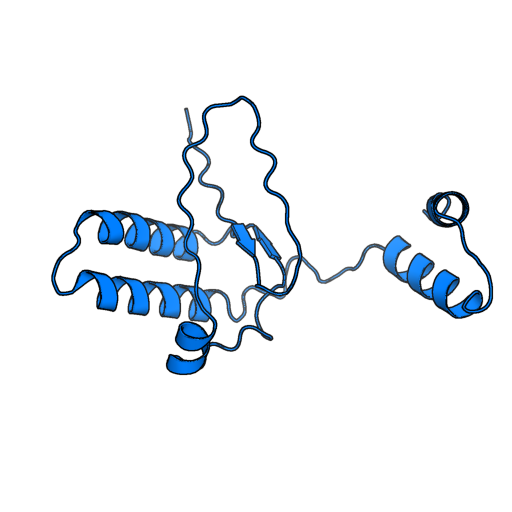 76.75 103 PRO A CA 1
ATOM 824 C C . PRO A 1 103 ? 17.271 0.362 -21.011 1.00 76.75 103 PRO A C 1
ATOM 826 O O . PRO A 1 103 ? 16.848 -0.784 -21.165 1.00 76.75 103 PRO A O 1
ATOM 829 N N . ARG A 1 104 ? 18.100 0.933 -21.890 1.00 80.00 104 ARG A N 1
ATOM 830 C CA . ARG A 1 104 ? 18.483 0.280 -23.156 1.00 80.00 104 ARG A CA 1
ATOM 831 C C . ARG A 1 104 ? 19.093 -1.109 -22.951 1.00 80.00 104 ARG A C 1
ATOM 833 O O . ARG A 1 104 ? 18.838 -1.990 -23.768 1.00 80.00 104 ARG A O 1
ATOM 840 N N . TRP A 1 105 ? 19.827 -1.313 -21.856 1.00 87.25 105 TRP A N 1
ATOM 841 C CA . TRP A 1 105 ? 20.403 -2.611 -21.510 1.00 87.25 105 TRP A CA 1
ATOM 842 C C . TRP A 1 105 ? 19.330 -3.699 -21.341 1.00 87.25 105 TRP A C 1
ATOM 844 O O . TRP A 1 105 ? 19.552 -4.821 -21.772 1.00 87.25 105 TRP A O 1
ATOM 854 N N . VAL A 1 106 ? 18.134 -3.375 -20.826 1.00 84.94 106 VAL A N 1
ATOM 855 C CA . VAL A 1 106 ? 17.040 -4.351 -20.644 1.00 84.94 106 VAL A CA 1
ATOM 856 C C . VAL A 1 106 ? 16.594 -4.913 -21.989 1.00 84.94 106 VAL A C 1
ATOM 858 O O . VAL A 1 106 ? 16.387 -6.114 -22.126 1.00 84.94 106 VAL A O 1
ATOM 861 N N . LYS A 1 107 ? 16.476 -4.045 -23.000 1.00 85.25 107 LYS A N 1
ATOM 862 C CA . LYS A 1 107 ? 16.118 -4.461 -24.358 1.00 85.25 107 LYS A CA 1
ATOM 863 C C . LYS A 1 107 ? 17.218 -5.325 -24.982 1.00 85.25 107 LYS A C 1
ATOM 865 O O . LYS A 1 107 ? 16.909 -6.353 -25.565 1.00 85.25 107 LYS A O 1
ATOM 870 N N . LYS A 1 108 ? 18.485 -4.936 -24.818 1.00 87.12 108 LYS A N 1
ATOM 871 C CA . LYS A 1 108 ? 19.630 -5.699 -25.339 1.00 87.12 108 LYS A CA 1
ATOM 872 C C . LYS A 1 108 ? 19.746 -7.088 -24.712 1.00 87.12 108 LYS A C 1
ATOM 874 O O . LYS A 1 108 ? 20.073 -8.040 -25.405 1.00 87.12 108 LYS A O 1
ATOM 879 N N . ILE A 1 109 ? 19.472 -7.209 -23.414 1.00 89.75 109 ILE A N 1
ATOM 880 C CA . ILE A 1 109 ? 19.449 -8.508 -22.737 1.00 89.75 109 ILE A CA 1
ATOM 881 C C . ILE A 1 109 ? 18.313 -9.381 -23.286 1.00 89.75 109 ILE A C 1
ATOM 883 O O . ILE A 1 109 ? 18.555 -10.545 -23.578 1.00 89.75 109 ILE A O 1
ATOM 887 N N . ASP A 1 110 ? 17.108 -8.831 -23.489 1.00 87.75 110 ASP A N 1
ATOM 888 C CA . ASP A 1 110 ? 15.989 -9.571 -24.106 1.00 87.75 110 ASP A CA 1
ATOM 889 C C . ASP A 1 110 ? 16.325 -10.035 -25.538 1.00 87.75 110 ASP A C 1
ATOM 891 O O . ASP A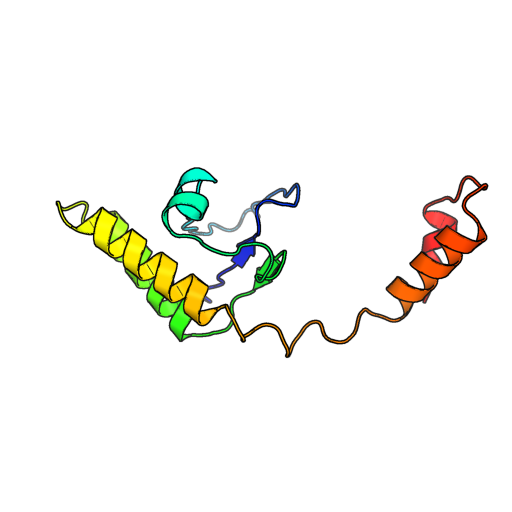 1 110 ? 16.023 -11.166 -25.905 1.00 87.75 110 ASP A O 1
ATOM 895 N N . GLU A 1 111 ? 17.013 -9.201 -26.326 1.00 90.00 111 GLU A N 1
ATOM 896 C CA . GLU A 1 111 ? 17.524 -9.563 -27.658 1.00 90.00 111 GLU A CA 1
ATOM 897 C C . GLU A 1 111 ? 18.532 -10.728 -27.577 1.00 90.00 111 GLU A C 1
ATOM 899 O O . GLU A 1 111 ? 18.331 -11.748 -28.229 1.00 90.00 111 GLU A O 1
ATOM 904 N N . ILE A 1 112 ? 19.546 -10.649 -26.706 1.00 90.00 112 ILE A N 1
ATOM 905 C CA . ILE A 1 112 ? 20.556 -11.713 -26.536 1.00 90.00 112 ILE A CA 1
ATOM 906 C C . ILE A 1 112 ? 19.921 -13.034 -26.091 1.00 90.00 112 ILE A C 1
ATOM 908 O O . ILE A 1 112 ? 20.284 -14.090 -26.609 1.00 90.00 112 ILE A O 1
ATOM 912 N N . LEU A 1 113 ? 18.976 -12.987 -25.148 1.00 89.94 113 LEU A N 1
ATOM 913 C CA . LEU A 1 113 ? 18.277 -14.176 -24.652 1.00 89.94 113 LEU A CA 1
ATOM 914 C C . LEU A 1 113 ? 17.446 -14.850 -25.748 1.00 89.94 113 LEU A C 1
ATOM 916 O O . LEU A 1 113 ? 17.379 -16.076 -25.797 1.00 89.94 113 LEU A O 1
ATOM 920 N N . ARG A 1 114 ? 16.819 -14.064 -26.630 1.00 89.25 114 ARG A N 1
ATOM 921 C CA . ARG A 1 114 ? 16.050 -14.585 -27.768 1.00 89.25 114 ARG A CA 1
ATOM 922 C C . ARG A 1 114 ? 16.950 -15.136 -28.866 1.00 89.25 114 ARG A C 1
ATOM 924 O O . ARG A 1 114 ? 16.623 -16.175 -29.428 1.00 89.25 114 ARG A O 1
ATOM 931 N N . ASP A 1 115 ? 18.066 -14.471 -29.145 1.00 90.44 115 ASP A N 1
ATOM 932 C CA . ASP A 1 115 ? 19.007 -14.873 -30.195 1.00 90.44 115 ASP A CA 1
ATOM 933 C C . ASP A 1 115 ? 19.826 -16.117 -29.811 1.00 90.44 115 ASP A C 1
ATOM 935 O O . ASP A 1 115 ? 20.292 -16.835 -30.689 1.00 90.44 115 ASP A O 1
ATOM 939 N N . ASN A 1 116 ? 19.979 -16.390 -28.510 1.00 87.88 116 ASN A N 1
ATOM 940 C CA . ASN A 1 116 ? 20.775 -17.501 -27.975 1.00 87.88 116 ASN A CA 1
ATOM 941 C C . ASN A 1 116 ? 19.931 -18.433 -27.086 1.00 87.88 116 ASN A C 1
ATOM 943 O O . ASN A 1 116 ? 20.424 -18.970 -26.093 1.00 87.88 116 ASN A O 1
ATOM 947 N N . PHE A 1 117 ? 18.644 -18.600 -27.408 1.00 86.19 117 PHE A N 1
ATOM 948 C CA . PHE A 1 117 ? 17.691 -19.373 -26.597 1.00 86.19 117 PHE A CA 1
ATOM 949 C C . PHE A 1 117 ? 18.075 -20.855 -26.424 1.00 86.19 117 PHE A C 1
ATOM 951 O O . PHE A 1 117 ? 17.573 -21.528 -25.524 1.00 86.19 117 PHE A O 1
ATOM 958 N N . ASP A 1 118 ? 18.931 -21.371 -27.302 1.00 92.19 118 ASP A N 1
ATOM 959 C CA . ASP A 1 118 ? 19.426 -22.744 -27.346 1.00 92.19 118 ASP A CA 1
ATOM 960 C C . ASP A 1 118 ? 20.810 -22.914 -26.690 1.00 92.19 118 ASP A C 1
ATOM 962 O O . ASP A 1 118 ? 21.326 -24.031 -26.633 1.00 92.19 118 ASP A O 1
ATOM 966 N N . GLN A 1 119 ? 21.406 -21.833 -26.175 1.00 87.12 119 GLN A N 1
ATOM 967 C CA . GLN A 1 119 ? 22.743 -21.832 -25.581 1.00 87.12 119 GLN A CA 1
ATOM 968 C C . GLN A 1 119 ? 22.701 -21.597 -24.060 1.00 87.12 119 GLN A C 1
ATOM 970 O O . GLN A 1 119 ? 21.891 -20.809 -23.563 1.00 87.12 119 GLN A O 1
ATOM 975 N N . PRO A 1 120 ? 23.601 -22.230 -23.283 1.00 83.00 120 PRO A N 1
ATOM 976 C CA . PRO A 1 120 ? 23.725 -21.978 -21.852 1.00 83.00 120 PRO A CA 1
ATOM 977 C C . PRO A 1 120 ? 24.476 -20.661 -21.602 1.00 83.00 120 PRO A C 1
ATOM 979 O O . PRO A 1 120 ? 25.686 -20.653 -21.389 1.00 83.00 120 PRO A O 1
ATOM 982 N N . LEU A 1 121 ? 23.750 -19.545 -21.619 1.00 87.12 121 LEU A N 1
ATOM 983 C CA . LEU A 1 121 ? 24.300 -18.227 -21.298 1.00 87.12 121 LEU A CA 1
ATOM 984 C C . LEU A 1 121 ? 24.696 -18.125 -19.819 1.00 87.12 121 LEU A C 1
ATOM 986 O O . LEU A 1 121 ? 23.943 -18.501 -18.917 1.00 87.12 121 LEU A O 1
ATOM 990 N N . THR A 1 122 ? 25.862 -17.543 -19.562 1.00 88.50 122 THR A N 1
ATOM 991 C CA . THR A 1 122 ? 26.345 -17.233 -18.215 1.00 88.50 122 THR A CA 1
ATOM 992 C C . THR A 1 122 ? 26.045 -15.783 -17.836 1.00 88.50 122 THR A C 1
ATOM 994 O O . THR A 1 122 ? 25.987 -14.879 -18.671 1.00 88.50 122 THR A O 1
ATOM 997 N N . LEU A 1 123 ? 25.923 -15.513 -16.532 1.00 85.19 123 LEU A N 1
ATOM 998 C CA . LEU A 1 123 ? 25.769 -14.140 -16.029 1.00 85.19 123 LEU A CA 1
ATOM 999 C C . LEU A 1 123 ? 26.957 -13.240 -16.402 1.00 85.19 123 LEU A C 1
ATOM 1001 O O . LEU A 1 123 ? 26.800 -12.028 -16.532 1.00 85.19 123 LEU A O 1
ATOM 1005 N N . GLN A 1 124 ? 28.138 -13.831 -16.590 1.00 86.31 124 GLN A N 1
ATOM 1006 C CA . GLN A 1 124 ? 29.350 -13.107 -16.948 1.00 86.31 124 GLN A CA 1
ATOM 1007 C C . GLN A 1 124 ? 29.264 -12.566 -18.381 1.00 86.31 124 GLN A C 1
ATOM 1009 O O . GLN A 1 124 ? 29.575 -11.399 -18.609 1.00 86.31 124 GLN A O 1
ATOM 1014 N N . GLU A 1 125 ? 28.732 -13.356 -19.314 1.00 84.56 125 GLU A N 1
ATOM 1015 C CA . GLU A 1 125 ? 28.469 -12.935 -20.698 1.00 84.56 125 GLU A CA 1
ATOM 1016 C C . GLU A 1 125 ? 27.369 -11.868 -20.787 1.00 84.56 125 GLU A C 1
ATOM 1018 O O . GLU A 1 125 ? 27.480 -10.922 -21.565 1.00 84.56 125 GLU A O 1
ATOM 1023 N N . LEU A 1 126 ? 26.339 -11.958 -19.942 1.00 86.38 126 LEU A N 1
ATOM 1024 C CA . LEU A 1 126 ? 25.268 -10.958 -19.890 1.00 86.38 126 LEU A CA 1
ATOM 1025 C C . LEU A 1 126 ? 25.726 -9.626 -19.269 1.00 86.38 126 LEU A C 1
ATOM 1027 O O . LEU A 1 126 ? 25.215 -8.566 -19.623 1.00 86.38 126 LEU A O 1
ATOM 1031 N N . SER A 1 127 ? 26.711 -9.652 -18.366 1.00 84.00 127 SER A N 1
ATOM 1032 C CA . SER A 1 127 ? 27.177 -8.457 -17.643 1.00 84.00 127 SER A CA 1
ATOM 1033 C C . SER A 1 127 ? 27.940 -7.438 -18.497 1.00 84.00 127 SER A C 1
ATOM 1035 O O . SER A 1 127 ? 28.135 -6.303 -18.068 1.00 84.00 127 SER A O 1
ATOM 1037 N N . VAL A 1 128 ? 28.360 -7.815 -19.709 1.00 82.50 128 VAL A N 1
ATOM 1038 C CA . VAL A 1 128 ? 29.135 -6.945 -20.614 1.00 82.50 128 VAL A CA 1
ATOM 1039 C C . VAL A 1 128 ? 28.237 -5.982 -21.412 1.00 82.50 128 VAL A C 1
ATOM 1041 O O . VAL A 1 128 ? 28.718 -5.153 -22.187 1.00 82.50 128 VAL A O 1
ATOM 1044 N N . VAL A 1 129 ? 26.916 -6.079 -21.234 1.00 77.25 129 VAL A N 1
ATOM 1045 C CA . VAL A 1 129 ? 25.912 -5.308 -21.971 1.00 77.25 129 VAL A CA 1
ATOM 1046 C C . VAL A 1 129 ? 25.700 -3.936 -21.317 1.00 77.25 129 VAL A C 1
ATOM 1048 O O . VAL A 1 129 ? 24.985 -3.816 -20.326 1.00 77.25 129 VAL A O 1
ATOM 1051 N N . ASN A 1 130 ? 26.298 -2.893 -21.908 1.00 58.88 130 ASN A N 1
ATOM 1052 C CA . ASN A 1 130 ? 26.046 -1.475 -21.583 1.00 58.88 130 ASN A CA 1
ATOM 1053 C C . ASN A 1 130 ? 24.848 -0.893 -22.350 1.00 58.88 130 ASN A C 1
ATOM 1055 O O . ASN A 1 130 ? 24.785 -1.067 -23.596 1.00 58.88 130 ASN A O 1
#

pLDDT: mean 82.16, std 15.19, range [34.62, 97.94]